Protein AF-A0A353V294-F1 (afdb_monomer_lite)

Radius of gyration: 37.89 Å; chains: 1; bounding box: 55×36×114 Å

Sequence (124 aa):
MTTTVVLALALLAAVLAGRPGAAEAGGVRIVIGGPPFAGRPHHVVRPHPGRVIVVPRPVYLAPRRCLAPGAWTYQWVPQSQVAYAWVPAHYNTDALWVEGQYVPQVFQSGYWQPIWIEGRWVDC

pLDDT: mean 76.83, std 20.57, range [37.56, 98.0]

Structure (mmCIF, N/CA/C/O backbone):
data_AF-A0A353V294-F1
#
_entry.id   AF-A0A353V294-F1
#
loop_
_atom_site.group_PDB
_atom_site.id
_atom_site.type_symbol
_atom_site.label_atom_id
_atom_site.label_alt_id
_atom_site.label_comp_id
_atom_site.label_asym_id
_atom_site.label_entity_id
_atom_site.label_seq_id
_atom_site.pdbx_PDB_ins_code
_atom_site.Cartn_x
_atom_site.Cartn_y
_atom_site.Cartn_z
_atom_site.occupancy
_atom_site.B_iso_or_equiv
_atom_site.auth_seq_id
_atom_site.auth_comp_id
_atom_site.auth_asym_id
_atom_site.auth_atom_id
_atom_site.pdbx_PDB_model_num
ATOM 1 N N . MET A 1 1 ? -20.824 14.327 -1.880 1.00 52.75 1 MET A N 1
ATOM 2 C CA . MET A 1 1 ? -20.822 12.881 -2.212 1.00 52.75 1 MET A CA 1
ATOM 3 C C . MET A 1 1 ? -21.124 12.596 -3.683 1.00 52.75 1 MET A C 1
ATOM 5 O O . MET A 1 1 ? -20.588 11.636 -4.209 1.00 52.75 1 MET A O 1
ATOM 9 N N . THR A 1 2 ? -21.929 13.406 -4.376 1.00 55.38 2 THR A N 1
ATOM 10 C CA . THR A 1 2 ? -22.280 13.195 -5.796 1.00 55.38 2 THR A CA 1
ATOM 11 C C . THR A 1 2 ? -21.145 13.520 -6.774 1.00 55.38 2 THR A C 1
ATOM 13 O O . THR A 1 2 ? -20.934 12.797 -7.740 1.00 55.38 2 THR A O 1
ATOM 16 N N . THR A 1 3 ? -20.352 14.557 -6.504 1.00 58.31 3 THR A N 1
ATOM 17 C CA . THR A 1 3 ? -19.253 15.011 -7.378 1.00 58.31 3 THR A CA 1
ATOM 18 C C . THR A 1 3 ? -18.094 14.021 -7.484 1.00 58.31 3 THR A C 1
ATOM 20 O O . THR A 1 3 ? -17.535 13.835 -8.561 1.00 58.31 3 THR A O 1
ATOM 23 N N . THR A 1 4 ? -17.760 13.333 -6.393 1.00 64.25 4 THR A N 1
ATOM 24 C CA . THR A 1 4 ? -16.683 12.332 -6.357 1.00 64.25 4 THR A CA 1
ATOM 25 C C . THR A 1 4 ? -17.035 11.071 -7.144 1.00 64.25 4 THR A C 1
ATOM 27 O O . THR A 1 4 ? -16.173 10.490 -7.796 1.00 64.25 4 THR A O 1
ATOM 30 N N . VAL A 1 5 ? -18.312 10.678 -7.138 1.00 71.75 5 VAL A N 1
ATOM 31 C CA . VAL A 1 5 ? -18.804 9.511 -7.884 1.00 71.75 5 VAL A CA 1
ATOM 32 C C . VAL A 1 5 ? -18.797 9.781 -9.391 1.00 71.75 5 VAL A C 1
ATOM 34 O O . VAL A 1 5 ? -18.379 8.925 -10.168 1.00 71.75 5 VAL A O 1
ATOM 37 N N . VAL A 1 6 ? -19.175 10.994 -9.810 1.00 74.88 6 VAL A N 1
ATOM 38 C CA . VAL A 1 6 ? -19.149 11.400 -11.226 1.00 74.88 6 VAL A CA 1
ATOM 39 C C . VAL A 1 6 ? -17.721 11.420 -11.774 1.00 74.88 6 VAL A C 1
ATOM 41 O O . VAL A 1 6 ? -17.480 10.937 -12.880 1.00 74.88 6 VAL A O 1
ATOM 44 N N . LEU A 1 7 ? -16.759 11.915 -10.988 1.00 73.56 7 LEU A N 1
ATOM 45 C CA . LEU A 1 7 ? -15.357 11.966 -11.406 1.00 73.56 7 LEU A CA 1
ATOM 46 C C . LEU A 1 7 ? -14.757 10.560 -11.582 1.00 73.56 7 LEU A C 1
ATOM 48 O O . LEU A 1 7 ? -14.043 10.302 -12.550 1.00 73.56 7 LEU A O 1
ATOM 52 N N . ALA A 1 8 ? -15.088 9.640 -10.671 1.00 72.38 8 ALA A N 1
ATOM 53 C CA . ALA A 1 8 ? -14.640 8.252 -10.737 1.00 72.38 8 ALA A CA 1
ATOM 54 C C . ALA A 1 8 ? -15.210 7.518 -11.966 1.00 72.38 8 ALA A C 1
ATOM 56 O O . ALA A 1 8 ? -14.483 6.794 -12.645 1.00 72.38 8 ALA A O 1
ATOM 57 N N . LEU A 1 9 ? -16.483 7.755 -12.298 1.00 73.56 9 LEU A N 1
ATOM 58 C CA . LEU A 1 9 ? -17.125 7.199 -13.495 1.00 73.56 9 LEU A CA 1
ATOM 59 C C . LEU A 1 9 ? -16.520 7.746 -14.795 1.00 73.56 9 LEU A C 1
ATOM 61 O O . LEU A 1 9 ? -16.308 6.983 -15.737 1.00 73.56 9 LEU A O 1
ATOM 65 N N . ALA A 1 10 ? -16.196 9.041 -14.840 1.00 70.19 10 ALA A N 1
ATOM 66 C CA . ALA A 1 10 ? -15.571 9.658 -16.009 1.00 70.19 10 ALA A CA 1
ATOM 67 C C . ALA A 1 10 ? -14.168 9.088 -16.284 1.00 70.19 10 ALA A C 1
ATOM 69 O O . ALA A 1 10 ? -13.827 8.797 -17.432 1.00 70.19 10 ALA A O 1
ATOM 70 N N . LEU A 1 11 ? -13.377 8.863 -15.230 1.00 73.00 11 LEU A N 1
ATOM 71 C CA . LEU A 1 11 ? -12.053 8.246 -15.343 1.00 73.00 11 LEU A CA 1
ATOM 72 C C . LEU A 1 11 ? -12.137 6.782 -15.791 1.00 73.00 11 LEU A C 1
ATOM 74 O O . LEU A 1 11 ? -11.356 6.356 -16.641 1.00 73.00 11 LEU A O 1
ATOM 78 N N . LEU A 1 12 ? -13.116 6.025 -15.287 1.00 70.19 12 LEU A N 1
ATOM 79 C CA . LEU A 1 12 ? -13.328 4.635 -15.695 1.00 70.19 12 LEU A CA 1
ATOM 80 C C . LEU A 1 12 ? -13.717 4.528 -17.181 1.00 70.19 12 LEU A C 1
ATOM 82 O O . LEU A 1 12 ? -13.220 3.655 -17.894 1.00 70.19 12 LEU A O 1
ATOM 86 N N . ALA A 1 13 ? -14.557 5.445 -17.670 1.00 69.06 13 ALA A N 1
ATOM 87 C CA . ALA A 1 13 ? -14.957 5.497 -19.076 1.00 69.06 13 ALA A CA 1
ATOM 88 C C . ALA A 1 13 ? -13.778 5.828 -20.010 1.00 69.06 13 ALA A C 1
ATOM 90 O O . ALA A 1 13 ? -13.648 5.224 -21.076 1.00 69.06 13 ALA A O 1
ATOM 91 N N . ALA A 1 14 ? -12.882 6.729 -19.593 1.00 63.66 14 ALA A N 1
ATOM 92 C CA . ALA A 1 14 ? -11.694 7.086 -20.368 1.00 63.66 14 ALA A CA 1
ATOM 93 C C . ALA A 1 14 ? -10.710 5.909 -20.514 1.00 63.66 14 ALA A C 1
ATOM 95 O O . ALA A 1 14 ? -10.133 5.714 -21.583 1.00 63.66 14 ALA A O 1
ATOM 96 N N . VAL A 1 15 ? -10.566 5.082 -19.473 1.00 64.12 15 VAL A N 1
ATOM 97 C CA . VAL A 1 15 ? -9.703 3.888 -19.506 1.00 64.12 15 VAL A CA 1
ATOM 98 C C . VAL A 1 15 ? -10.280 2.796 -20.415 1.00 64.12 15 VAL A C 1
ATOM 100 O O . VAL A 1 15 ? -9.532 2.105 -21.102 1.00 64.12 15 VAL A O 1
ATOM 103 N N . LEU A 1 16 ? -11.607 2.662 -20.479 1.00 60.28 16 LEU A N 1
ATOM 104 C CA . LEU A 1 16 ? -12.272 1.658 -21.320 1.00 60.28 16 LEU A CA 1
ATOM 105 C C . LEU A 1 16 ? -12.283 2.020 -22.816 1.00 60.28 16 LEU A C 1
ATOM 107 O O . LEU A 1 16 ? -12.325 1.119 -23.656 1.00 60.28 16 LEU A O 1
ATOM 111 N N . ALA A 1 17 ? -12.218 3.310 -23.157 1.00 59.16 17 ALA A N 1
ATOM 112 C CA . ALA A 1 17 ? -12.183 3.784 -24.542 1.00 59.16 17 ALA A CA 1
ATOM 113 C C . ALA A 1 17 ? -10.804 3.616 -25.217 1.00 59.16 17 ALA A C 1
ATOM 115 O O . ALA A 1 17 ? -10.709 3.614 -26.444 1.00 59.16 17 ALA A O 1
ATOM 116 N N . GLY A 1 18 ? -9.735 3.440 -24.436 1.00 49.03 18 GLY A N 1
ATOM 117 C CA . GLY A 1 18 ? -8.373 3.246 -24.934 1.00 49.03 18 GLY A CA 1
ATOM 118 C C . GLY A 1 18 ? -8.069 1.793 -25.307 1.00 49.03 18 GLY A C 1
ATOM 119 O O . GLY A 1 18 ? -7.260 1.150 -24.643 1.00 49.03 18 GLY A O 1
ATOM 120 N N . ARG A 1 19 ? -8.695 1.251 -26.359 1.00 49.53 19 ARG A N 1
ATOM 121 C CA . ARG A 1 19 ? -8.285 -0.041 -26.949 1.00 49.53 19 ARG A CA 1
ATOM 122 C C . ARG A 1 19 ? -7.419 0.190 -28.199 1.00 49.53 19 ARG A C 1
ATOM 124 O O . ARG A 1 19 ? -7.841 0.951 -29.067 1.00 49.53 19 ARG A O 1
ATOM 131 N N . PRO A 1 20 ? -6.246 -0.459 -28.338 1.00 45.69 20 PRO A N 1
ATOM 132 C CA . PRO A 1 20 ? -5.456 -0.383 -29.564 1.00 45.69 20 PRO A CA 1
ATOM 133 C C . PRO A 1 20 ? -6.183 -1.113 -30.705 1.00 45.69 20 PRO A C 1
ATOM 135 O O . PRO A 1 20 ? -6.673 -2.229 -30.528 1.00 45.69 20 PRO A O 1
ATOM 138 N N . GLY A 1 21 ? -6.285 -0.457 -31.863 1.00 48.62 21 GLY A N 1
ATOM 139 C CA . GLY A 1 21 ? -6.925 -1.000 -33.063 1.00 48.62 21 GLY A CA 1
ATOM 140 C C . GLY A 1 21 ? -6.195 -2.230 -33.612 1.00 48.62 21 GLY A C 1
ATOM 141 O O . GLY A 1 21 ? -4.974 -2.339 -33.514 1.00 48.62 21 GLY A O 1
ATOM 142 N N . ALA A 1 22 ? -6.958 -3.164 -34.181 1.00 48.25 22 ALA A N 1
ATOM 143 C CA . ALA A 1 22 ? -6.436 -4.383 -34.789 1.00 48.25 22 ALA A CA 1
ATOM 144 C C . ALA A 1 22 ? -5.578 -4.060 -36.026 1.00 48.25 22 ALA A C 1
ATOM 146 O O . ALA A 1 22 ? -5.999 -3.307 -36.901 1.00 48.25 22 ALA A O 1
ATOM 147 N N . ALA A 1 23 ? -4.379 -4.642 -36.099 1.00 48.22 23 ALA A N 1
ATOM 148 C CA . ALA A 1 23 ? -3.497 -4.524 -37.253 1.00 48.22 23 ALA A CA 1
ATOM 149 C C . ALA A 1 23 ? -4.013 -5.397 -38.410 1.00 48.22 23 ALA A C 1
ATOM 151 O O . ALA A 1 23 ? -4.157 -6.612 -38.274 1.00 48.22 23 ALA A O 1
ATOM 152 N N . GLU A 1 24 ? -4.293 -4.766 -39.547 1.00 47.56 24 GLU A N 1
ATOM 153 C CA . GLU A 1 24 ? -4.749 -5.409 -40.778 1.00 47.56 24 GLU A CA 1
ATOM 154 C C . GLU A 1 24 ? -3.558 -6.059 -41.507 1.00 47.56 24 GLU A C 1
ATOM 156 O O . GLU A 1 24 ? -2.586 -5.396 -41.874 1.00 47.56 24 GLU A O 1
ATOM 161 N N . ALA A 1 25 ? -3.605 -7.380 -41.702 1.00 43.34 25 ALA A N 1
ATOM 162 C CA . ALA A 1 25 ? -2.582 -8.129 -42.426 1.00 43.34 25 ALA A CA 1
ATOM 163 C C . ALA A 1 25 ? -2.862 -8.092 -43.940 1.00 43.34 25 ALA A C 1
ATOM 165 O O . ALA A 1 25 ? -3.543 -8.960 -44.485 1.00 43.34 25 ALA A O 1
ATOM 166 N N . GLY A 1 26 ? -2.325 -7.086 -44.632 1.00 45.50 26 GLY A N 1
ATOM 167 C CA . GLY A 1 26 ? -2.328 -7.019 -46.096 1.00 45.50 26 GLY A CA 1
ATOM 168 C C . GLY A 1 26 ? -1.383 -8.060 -46.706 1.00 45.50 26 GLY A C 1
ATOM 169 O O . GLY A 1 26 ? -0.176 -7.842 -46.791 1.00 45.50 26 GLY A O 1
ATOM 170 N N . GLY A 1 27 ? -1.918 -9.212 -47.117 1.00 37.56 27 GLY A N 1
ATOM 171 C CA . GLY A 1 27 ? -1.153 -10.283 -47.758 1.00 37.56 27 GLY A CA 1
ATOM 172 C C . GLY A 1 27 ? -0.723 -9.925 -49.185 1.00 37.56 27 GLY A C 1
ATOM 173 O O . GLY A 1 27 ? -1.553 -9.858 -50.088 1.00 37.56 27 GLY A O 1
ATOM 174 N N . VAL A 1 28 ? 0.581 -9.751 -49.417 1.00 51.16 28 VAL A N 1
ATOM 175 C CA . VAL A 1 28 ? 1.156 -9.623 -50.767 1.00 51.16 28 VAL A CA 1
ATOM 176 C C . VAL A 1 28 ? 1.604 -11.000 -51.262 1.00 51.16 28 VAL A C 1
ATOM 178 O O . VAL A 1 28 ? 2.477 -11.636 -50.673 1.00 51.16 28 VAL A O 1
ATOM 181 N N . ARG A 1 29 ? 1.012 -11.467 -52.367 1.00 40.03 29 ARG A N 1
ATOM 182 C CA . ARG A 1 29 ? 1.368 -12.730 -53.032 1.00 40.03 29 ARG A CA 1
ATOM 183 C C . ARG A 1 29 ? 2.520 -12.494 -54.012 1.00 40.03 29 ARG A C 1
ATOM 185 O O . ARG A 1 29 ? 2.338 -11.828 -55.027 1.00 40.03 29 ARG A O 1
ATOM 192 N N . ILE A 1 30 ? 3.692 -13.057 -53.727 1.00 50.75 30 ILE A N 1
ATOM 193 C CA . ILE A 1 30 ? 4.871 -12.975 -54.602 1.00 50.75 30 ILE A CA 1
ATOM 194 C C . ILE A 1 30 ? 4.873 -14.179 -55.554 1.00 50.75 30 ILE A C 1
ATOM 196 O O . ILE A 1 30 ? 4.849 -15.325 -55.109 1.00 50.75 30 ILE A O 1
ATOM 200 N N . VAL A 1 31 ? 4.906 -13.923 -56.865 1.00 48.12 31 VAL A N 1
ATOM 201 C CA . VAL A 1 31 ? 5.120 -14.944 -57.906 1.00 48.12 31 VAL A CA 1
ATOM 202 C C . VAL A 1 31 ? 6.600 -14.934 -58.285 1.00 48.12 31 VAL A C 1
ATOM 204 O O . VAL A 1 31 ? 7.112 -13.919 -58.750 1.00 48.12 31 VAL A O 1
ATOM 207 N N . ILE A 1 32 ? 7.290 -16.056 -58.080 1.00 46.88 32 ILE A N 1
ATOM 208 C CA . ILE A 1 32 ? 8.707 -16.223 -58.428 1.00 46.88 32 ILE A CA 1
ATOM 209 C C . ILE A 1 32 ? 8.782 -16.892 -59.805 1.00 46.88 32 ILE A C 1
ATOM 211 O O .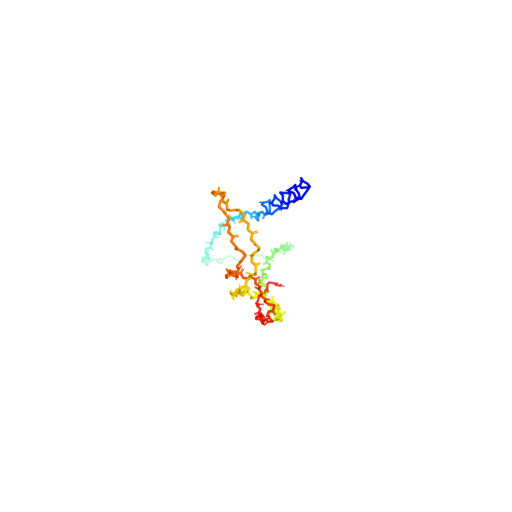 ILE A 1 32 ? 8.495 -18.080 -59.937 1.00 46.88 32 ILE A O 1
ATOM 215 N N . GLY A 1 33 ? 9.149 -16.131 -60.838 1.00 42.31 33 GLY A N 1
ATOM 216 C CA . GLY A 1 33 ? 9.503 -16.680 -62.148 1.00 42.31 33 GLY A CA 1
ATOM 217 C C . GLY A 1 33 ? 10.948 -17.185 -62.143 1.00 42.31 33 GLY A C 1
ATOM 218 O O . GLY A 1 33 ? 11.863 -16.409 -61.871 1.00 42.31 33 GLY A O 1
ATOM 219 N N . GLY A 1 34 ? 11.155 -18.478 -62.410 1.00 43.75 34 GLY A N 1
ATOM 220 C CA . GLY A 1 34 ? 12.485 -19.076 -62.592 1.00 43.75 34 GLY A CA 1
ATOM 221 C C . GLY A 1 34 ? 13.170 -18.630 -63.898 1.00 43.75 34 GLY A C 1
ATOM 222 O O . GLY A 1 34 ? 12.499 -18.101 -64.788 1.00 43.75 34 GLY A O 1
ATOM 223 N N . PRO A 1 35 ? 14.497 -18.816 -64.041 1.00 49.81 35 PRO A N 1
ATOM 224 C CA . PRO A 1 35 ? 15.250 -18.269 -65.168 1.00 49.81 35 PRO A CA 1
ATOM 225 C C . PRO A 1 35 ? 15.054 -19.110 -66.443 1.00 49.81 35 PRO A C 1
ATOM 227 O O . PRO A 1 35 ? 15.049 -20.340 -66.357 1.00 49.81 35 PRO A O 1
ATOM 230 N N . PRO A 1 36 ? 14.950 -18.500 -67.641 1.00 49.44 36 PRO A N 1
ATOM 231 C CA . PRO A 1 36 ? 14.987 -19.255 -68.883 1.00 49.44 36 PRO A CA 1
ATOM 232 C C . PRO A 1 36 ? 16.437 -19.552 -69.289 1.00 49.44 36 PRO A C 1
ATOM 234 O O . PRO A 1 36 ? 17.322 -18.696 -69.217 1.00 49.44 36 PRO A O 1
ATOM 237 N N . PHE A 1 37 ? 16.672 -20.785 -69.731 1.00 48.00 37 PHE A N 1
ATOM 238 C CA . PHE A 1 37 ? 17.925 -21.216 -70.340 1.00 48.00 37 PHE A CA 1
ATOM 239 C C . PHE A 1 37 ? 18.161 -20.549 -71.710 1.00 48.00 37 PHE A C 1
ATOM 241 O O . PHE A 1 37 ? 17.232 -20.291 -72.467 1.00 48.00 37 PHE A O 1
ATOM 248 N N . ALA A 1 38 ? 19.449 -20.302 -71.968 1.00 50.66 38 ALA A N 1
ATOM 249 C CA . ALA A 1 38 ? 20.179 -19.986 -73.200 1.00 50.66 38 ALA A CA 1
ATOM 250 C C . ALA A 1 38 ? 19.427 -19.740 -74.531 1.00 50.66 38 ALA A C 1
ATOM 252 O O . ALA A 1 38 ? 18.795 -20.623 -75.099 1.00 50.66 38 ALA A O 1
ATOM 253 N N . GLY A 1 39 ? 19.735 -18.587 -75.136 1.00 38.66 39 GLY A N 1
ATOM 254 C CA . GLY A 1 39 ? 19.642 -18.343 -76.577 1.00 38.66 39 GLY A CA 1
ATOM 255 C C . GLY A 1 39 ? 20.279 -16.997 -76.941 1.00 38.66 39 GLY A C 1
ATOM 256 O O . GLY A 1 39 ? 19.800 -15.956 -76.504 1.00 38.66 39 GLY A O 1
ATOM 257 N N . ARG A 1 40 ? 21.381 -16.995 -77.704 1.00 45.56 40 ARG A N 1
ATOM 258 C CA . ARG A 1 40 ? 21.971 -15.770 -78.283 1.00 45.56 40 ARG A CA 1
ATOM 259 C C . ARG A 1 40 ? 21.279 -15.436 -79.607 1.00 45.56 40 ARG A C 1
ATOM 261 O O . ARG A 1 40 ? 21.238 -16.299 -80.480 1.00 45.56 40 ARG A O 1
ATOM 268 N N . PRO A 1 41 ? 20.916 -14.163 -79.819 1.00 46.16 41 PRO A N 1
ATOM 269 C CA . PRO A 1 41 ? 21.056 -13.554 -81.137 1.00 46.16 41 PRO A CA 1
ATOM 270 C C . PRO A 1 41 ? 21.918 -12.284 -81.080 1.00 46.16 41 PRO A C 1
ATOM 272 O O . PRO A 1 41 ? 21.869 -11.498 -80.134 1.00 46.16 41 PRO A O 1
ATOM 275 N N . HIS A 1 42 ? 22.735 -12.095 -82.116 1.00 49.69 42 HIS A N 1
ATOM 276 C CA . HIS A 1 42 ? 23.546 -10.897 -82.317 1.00 49.69 42 HIS A CA 1
ATOM 277 C C . HIS A 1 42 ? 22.639 -9.690 -82.591 1.00 49.69 42 HIS A C 1
ATOM 279 O O . HIS A 1 42 ? 21.902 -9.684 -83.575 1.00 49.69 42 HIS A O 1
ATOM 285 N N . HIS A 1 43 ? 22.724 -8.652 -81.756 1.00 46.62 43 HIS A N 1
ATOM 286 C CA . HIS A 1 43 ? 22.038 -7.381 -81.981 1.00 46.62 43 HIS A CA 1
ATOM 287 C C . HIS A 1 43 ? 23.046 -6.259 -82.240 1.00 46.62 43 HIS A C 1
ATOM 289 O O . HIS A 1 43 ? 23.938 -5.995 -81.436 1.00 46.62 43 HIS A O 1
ATOM 295 N N . VAL A 1 44 ? 22.873 -5.592 -83.383 1.00 52.78 44 VAL A N 1
ATOM 296 C CA . VAL A 1 44 ? 23.521 -4.323 -83.728 1.00 52.78 44 VAL A CA 1
ATOM 297 C C . VAL A 1 44 ? 23.056 -3.264 -82.726 1.00 52.78 44 VAL A C 1
ATOM 299 O O . VAL A 1 44 ? 21.874 -2.924 -82.674 1.00 52.78 44 VAL A O 1
ATOM 302 N N . VAL A 1 45 ? 23.981 -2.751 -81.915 1.00 47.59 45 VAL A N 1
ATOM 303 C CA . VAL A 1 45 ? 23.693 -1.738 -80.894 1.00 47.59 45 VAL A CA 1
ATOM 304 C C . VAL A 1 45 ? 23.604 -0.368 -81.568 1.00 47.59 45 VAL A C 1
ATOM 306 O O . VAL A 1 45 ? 24.615 0.278 -81.826 1.00 47.59 45 VAL A O 1
ATOM 309 N N . ARG A 1 46 ? 22.383 0.097 -81.856 1.00 57.62 46 ARG A N 1
ATOM 310 C CA . ARG A 1 46 ? 22.128 1.540 -81.986 1.00 57.62 46 ARG A CA 1
ATOM 311 C C . ARG A 1 46 ? 22.068 2.128 -80.570 1.00 57.62 46 ARG A C 1
ATOM 313 O O . ARG A 1 46 ? 21.367 1.549 -79.737 1.00 57.62 46 ARG A O 1
ATOM 320 N N . PRO A 1 47 ? 22.742 3.252 -80.272 1.00 48.62 47 PRO A N 1
ATOM 321 C CA . PRO A 1 47 ? 22.675 3.854 -78.950 1.00 48.62 47 PRO A CA 1
ATOM 322 C C . PRO A 1 47 ? 21.305 4.517 -78.789 1.00 48.62 47 PRO A C 1
ATOM 324 O O . PRO A 1 47 ? 21.070 5.631 -79.246 1.00 48.62 47 PRO A O 1
ATOM 327 N N . HIS A 1 48 ? 20.367 3.796 -78.179 1.00 58.16 48 HIS A N 1
ATOM 328 C CA . HIS A 1 48 ? 19.173 4.409 -77.613 1.00 58.16 48 HIS A CA 1
ATOM 329 C C . HIS A 1 48 ? 19.596 5.184 -76.359 1.00 58.16 48 HIS A C 1
ATOM 331 O O . HIS A 1 48 ? 20.350 4.628 -75.554 1.00 58.16 48 HIS A O 1
ATOM 337 N N . PRO A 1 49 ? 19.128 6.427 -76.149 1.00 58.22 49 PRO A N 1
ATOM 338 C CA . PRO A 1 49 ? 19.340 7.1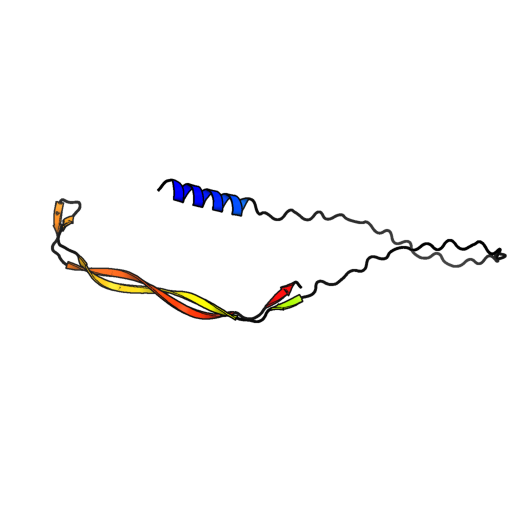13 -74.883 1.00 58.22 49 PRO A CA 1
ATOM 339 C C . PRO A 1 49 ? 18.655 6.287 -73.789 1.00 58.22 49 PRO A C 1
ATOM 341 O O . PRO A 1 49 ? 17.429 6.182 -73.734 1.00 58.22 49 PRO A O 1
ATOM 344 N N . GLY A 1 50 ? 19.469 5.608 -72.982 1.00 59.72 50 GLY A N 1
ATOM 345 C CA . GLY A 1 50 ? 19.007 4.684 -71.959 1.00 59.72 50 GLY A CA 1
ATOM 346 C C . GLY A 1 50 ? 18.132 5.417 -70.952 1.00 59.72 50 GLY A C 1
ATOM 347 O O . GLY A 1 50 ? 18.591 6.313 -70.247 1.00 59.72 50 GLY A O 1
ATOM 348 N N . ARG A 1 51 ? 16.857 5.037 -70.881 1.00 64.19 51 ARG A N 1
ATOM 349 C CA . ARG A 1 51 ? 15.950 5.502 -69.835 1.00 64.19 51 ARG A CA 1
ATOM 350 C C . ARG A 1 51 ? 16.422 4.909 -68.508 1.00 64.19 51 ARG A C 1
ATOM 352 O O . ARG A 1 51 ? 16.333 3.701 -68.306 1.00 64.19 51 ARG A O 1
ATOM 359 N N . VAL A 1 52 ? 16.925 5.751 -67.610 1.00 67.81 52 VAL A N 1
ATOM 360 C CA . VAL A 1 52 ? 17.289 5.344 -66.248 1.00 67.81 52 VAL A CA 1
ATOM 361 C C . VAL A 1 52 ? 16.001 5.165 -65.448 1.00 67.81 52 VAL A C 1
ATOM 363 O O . VAL A 1 52 ? 15.287 6.129 -65.180 1.00 67.81 52 VAL A O 1
ATOM 366 N N . ILE A 1 53 ? 15.675 3.922 -65.096 1.00 70.75 53 ILE A N 1
ATOM 367 C CA . ILE A 1 53 ? 14.544 3.600 -64.221 1.00 70.75 53 ILE A CA 1
ATOM 368 C C . ILE A 1 53 ? 15.093 3.469 -62.799 1.00 70.75 53 ILE A C 1
ATOM 370 O O . ILE A 1 53 ? 15.747 2.483 -62.468 1.00 70.75 53 ILE A O 1
ATOM 374 N N . VAL A 1 54 ? 14.837 4.472 -61.958 1.00 70.38 54 VAL A N 1
ATOM 375 C CA . VAL A 1 54 ? 15.162 4.417 -60.528 1.00 70.38 54 VAL A CA 1
ATOM 376 C C . VAL A 1 54 ? 14.014 3.715 -59.812 1.00 70.38 54 VAL A C 1
ATOM 378 O O . VAL A 1 54 ? 12.939 4.285 -59.646 1.00 70.38 54 VAL A O 1
ATOM 381 N N . VAL A 1 55 ? 14.230 2.463 -59.409 1.00 78.75 55 VAL A N 1
ATOM 382 C CA . VAL A 1 55 ? 13.276 1.719 -58.576 1.00 78.75 55 VAL A CA 1
ATOM 383 C C . VAL A 1 55 ? 13.680 1.901 -57.110 1.00 78.75 55 VAL A C 1
ATOM 385 O O . VAL A 1 55 ? 14.733 1.385 -56.720 1.00 78.75 55 VAL A O 1
ATOM 388 N N . PRO A 1 56 ? 12.898 2.616 -56.282 1.00 77.38 56 PRO A N 1
ATOM 389 C CA . PRO A 1 56 ? 13.183 2.706 -54.857 1.00 77.38 56 PRO A CA 1
ATOM 390 C C . PRO A 1 56 ? 13.056 1.318 -54.224 1.00 77.38 56 PRO A C 1
ATOM 392 O O . PRO A 1 56 ? 12.059 0.620 -54.413 1.00 77.38 56 PRO A O 1
ATOM 395 N N . ARG A 1 57 ? 14.084 0.903 -53.479 1.00 78.69 57 ARG A N 1
ATOM 396 C CA . ARG A 1 57 ? 14.042 -0.320 -52.673 1.00 78.69 57 ARG A CA 1
ATOM 397 C C . ARG A 1 57 ? 13.656 0.043 -51.241 1.00 78.69 57 ARG A C 1
ATOM 399 O O . ARG A 1 57 ? 14.283 0.944 -50.682 1.00 78.69 57 ARG A O 1
ATOM 406 N N . PRO A 1 58 ? 12.673 -0.640 -50.631 1.00 79.44 58 PRO A N 1
ATOM 407 C CA . PRO A 1 58 ? 12.400 -0.457 -49.216 1.00 79.44 58 PRO A CA 1
ATOM 408 C C . PRO A 1 58 ? 13.608 -0.928 -48.401 1.00 79.44 58 PRO A C 1
ATOM 410 O O . PRO A 1 58 ? 14.143 -2.015 -48.627 1.00 79.44 58 PRO A O 1
ATOM 413 N N . VAL A 1 59 ? 14.040 -0.095 -47.457 1.00 80.25 59 VAL A N 1
ATOM 414 C CA . VAL A 1 59 ? 15.045 -0.452 -46.453 1.00 80.25 59 VAL A CA 1
ATOM 415 C C . VAL A 1 59 ? 14.296 -0.817 -45.180 1.00 80.25 59 VAL A C 1
ATOM 417 O O . VAL A 1 59 ? 13.606 0.021 -44.605 1.00 80.25 59 VAL A O 1
ATOM 420 N N . TYR A 1 60 ? 14.423 -2.067 -44.744 1.00 77.38 60 TYR A N 1
ATOM 421 C CA . TYR A 1 60 ? 13.861 -2.522 -43.477 1.00 77.38 60 TYR A CA 1
ATOM 422 C C . TYR A 1 60 ? 14.881 -2.274 -42.369 1.00 77.38 60 TYR A C 1
ATOM 424 O O . TYR A 1 60 ? 15.974 -2.838 -42.384 1.00 77.38 60 TYR A O 1
ATOM 432 N N . LEU A 1 61 ? 14.529 -1.414 -41.417 1.00 79.19 61 LEU A N 1
ATOM 433 C CA . LEU A 1 61 ? 15.307 -1.220 -40.200 1.00 79.19 61 LEU A CA 1
ATOM 434 C C . LEU A 1 61 ? 14.835 -2.237 -39.161 1.00 79.19 61 LEU A C 1
ATOM 436 O O . LEU A 1 61 ? 13.635 -2.384 -38.932 1.00 79.19 61 LEU A O 1
ATOM 440 N N . ALA A 1 62 ? 15.776 -2.951 -38.544 1.00 79.88 62 ALA A N 1
ATOM 441 C CA . ALA A 1 62 ? 15.452 -3.794 -37.403 1.00 79.88 62 ALA A CA 1
ATOM 442 C C . ALA A 1 62 ? 15.005 -2.907 -36.224 1.00 79.88 62 ALA A C 1
ATOM 444 O O . ALA A 1 62 ? 15.609 -1.847 -36.021 1.00 79.88 62 ALA A O 1
ATOM 445 N N . PRO A 1 63 ? 13.996 -3.327 -35.437 1.00 79.00 63 PRO A N 1
ATOM 446 C CA . PRO A 1 63 ? 13.639 -2.639 -34.201 1.00 79.00 63 PRO A CA 1
ATOM 447 C C . PRO A 1 63 ? 14.876 -2.536 -33.312 1.00 79.00 63 PRO A C 1
ATOM 449 O O . PRO A 1 63 ? 15.547 -3.548 -33.072 1.00 79.00 63 PRO A O 1
ATOM 452 N N . ARG A 1 64 ? 15.208 -1.332 -32.845 1.00 85.69 64 ARG A N 1
ATOM 453 C CA . ARG A 1 64 ? 16.308 -1.172 -31.901 1.00 85.69 64 ARG A CA 1
ATOM 454 C C . ARG A 1 64 ? 15.769 -1.440 -30.503 1.00 85.69 64 ARG A C 1
ATOM 456 O O . ARG A 1 64 ? 14.651 -1.079 -30.155 1.00 85.69 64 ARG A O 1
ATOM 463 N N . ARG A 1 65 ? 16.575 -2.128 -29.699 1.00 91.75 65 ARG A N 1
ATOM 464 C CA . ARG A 1 65 ? 16.309 -2.288 -28.272 1.00 91.75 65 ARG A CA 1
ATOM 465 C C . ARG A 1 65 ? 17.442 -1.660 -27.493 1.00 91.75 65 ARG A C 1
ATOM 467 O O . ARG A 1 65 ? 18.611 -1.896 -27.796 1.00 91.75 65 ARG A O 1
ATOM 474 N N . CYS A 1 66 ? 17.082 -0.887 -26.484 1.00 91.50 66 CYS A N 1
ATOM 475 C CA . CYS A 1 66 ? 18.001 -0.235 -25.572 1.00 91.50 66 CYS A CA 1
ATOM 476 C C . CYS A 1 66 ? 17.834 -0.847 -24.181 1.00 91.50 66 CYS A C 1
ATOM 478 O O . CYS A 1 66 ? 16.724 -1.195 -23.774 1.00 91.50 66 CYS A O 1
ATOM 480 N N . LEU A 1 67 ? 18.935 -0.995 -23.444 1.00 94.69 67 LEU A N 1
ATOM 481 C CA . LEU A 1 67 ? 18.875 -1.424 -22.052 1.00 94.69 67 LEU A CA 1
ATOM 482 C C . LEU A 1 67 ? 18.445 -0.223 -21.204 1.00 94.69 67 LEU A C 1
ATOM 484 O O . LEU A 1 67 ? 19.214 0.725 -21.042 1.00 94.69 67 LEU A O 1
ATOM 488 N N . ALA A 1 68 ? 17.228 -0.259 -20.664 1.00 95.00 68 ALA A N 1
ATOM 489 C CA . ALA A 1 68 ? 16.818 0.681 -19.632 1.00 95.00 68 ALA A CA 1
ATOM 490 C C . ALA A 1 68 ? 17.487 0.277 -18.306 1.00 95.00 68 ALA A C 1
ATOM 492 O O . ALA A 1 68 ? 17.380 -0.894 -17.921 1.00 95.00 68 ALA A O 1
ATOM 493 N N . PRO A 1 69 ? 18.181 1.197 -17.611 1.00 95.62 69 PRO A N 1
ATOM 494 C CA . PRO A 1 69 ? 18.834 0.883 -16.348 1.00 95.62 69 PRO A CA 1
ATOM 495 C C . PRO A 1 69 ? 17.803 0.520 -15.274 1.00 95.62 69 PRO A C 1
ATOM 497 O O . PRO A 1 69 ? 16.669 0.999 -15.290 1.00 95.62 69 PRO A O 1
ATOM 500 N N . GLY A 1 70 ? 18.221 -0.330 -14.337 1.00 96.56 70 GLY A N 1
ATOM 501 C CA . GLY A 1 70 ? 17.439 -0.615 -13.138 1.00 96.56 70 GLY A CA 1
ATOM 502 C C . GLY A 1 70 ? 17.346 0.603 -12.222 1.00 96.56 70 GLY A C 1
ATOM 503 O O . GLY A 1 70 ? 18.154 1.533 -12.318 1.00 96.56 70 GLY A O 1
ATOM 504 N N . ALA A 1 71 ? 16.358 0.596 -11.334 1.00 96.81 71 ALA A N 1
ATOM 505 C CA . ALA A 1 71 ? 16.126 1.692 -10.405 1.00 96.81 71 ALA A CA 1
ATOM 506 C C . ALA A 1 71 ? 15.609 1.194 -9.055 1.00 96.81 71 ALA A C 1
ATOM 508 O O . ALA A 1 71 ? 14.937 0.165 -8.956 1.00 96.81 71 ALA A O 1
ATOM 509 N N . TRP A 1 72 ? 15.891 1.977 -8.016 1.00 97.88 72 TRP A N 1
ATOM 510 C CA . TRP A 1 72 ? 15.256 1.820 -6.714 1.00 97.88 72 TRP A CA 1
ATOM 511 C C . TRP A 1 72 ? 13.828 2.354 -6.755 1.00 97.88 72 TRP A C 1
ATOM 513 O O . TRP A 1 72 ? 13.570 3.436 -7.284 1.00 97.88 72 TRP A O 1
ATOM 523 N N . THR A 1 73 ? 12.910 1.615 -6.147 1.00 97.06 73 THR A N 1
ATOM 524 C CA . THR A 1 73 ? 11.555 2.086 -5.854 1.00 97.06 73 THR A CA 1
ATOM 525 C C . THR A 1 73 ? 11.131 1.621 -4.466 1.00 97.06 73 THR A C 1
ATOM 527 O O . THR A 1 73 ? 11.862 0.894 -3.796 1.00 97.06 73 THR A O 1
ATOM 530 N N . TYR A 1 74 ? 9.945 2.029 -4.030 1.00 97.81 74 TYR A N 1
ATOM 531 C CA . TYR A 1 74 ? 9.352 1.597 -2.775 1.00 97.81 74 TYR A CA 1
ATOM 532 C C . TYR A 1 74 ? 8.137 0.711 -3.036 1.00 97.81 74 TYR A C 1
ATOM 534 O O . TY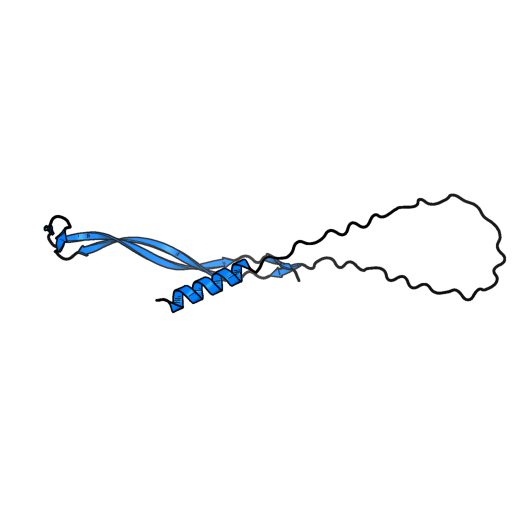R A 1 74 ? 7.282 1.033 -3.861 1.00 97.81 74 TYR A O 1
ATOM 542 N N . GLN A 1 75 ? 8.048 -0.392 -2.299 1.00 97.56 75 GLN A N 1
ATOM 543 C CA . GLN A 1 75 ? 6.893 -1.280 -2.283 1.00 97.56 75 GLN A CA 1
ATOM 544 C C . GLN A 1 75 ? 6.241 -1.252 -0.901 1.00 97.56 75 GLN A C 1
ATOM 546 O O . GLN A 1 75 ? 6.922 -1.326 0.122 1.00 97.56 75 GLN A O 1
ATOM 551 N N . TRP A 1 76 ? 4.913 -1.140 -0.872 1.00 96.94 76 TRP A N 1
ATOM 552 C CA . TRP A 1 76 ? 4.148 -1.225 0.367 1.00 96.94 76 TRP A CA 1
ATOM 553 C C . TRP A 1 76 ? 4.099 -2.673 0.845 1.00 96.94 76 TRP A C 1
ATOM 555 O O . TRP A 1 76 ? 3.672 -3.559 0.099 1.00 96.94 76 TRP A O 1
ATOM 565 N N . VAL A 1 77 ? 4.508 -2.903 2.090 1.00 97.00 77 VAL A N 1
ATOM 566 C CA . VAL A 1 77 ? 4.420 -4.206 2.748 1.00 97.00 77 VAL A CA 1
ATOM 567 C C . VAL A 1 77 ? 3.328 -4.125 3.814 1.00 97.00 77 VAL A C 1
ATOM 569 O O . VAL A 1 77 ? 3.528 -3.450 4.828 1.00 97.00 77 VAL A O 1
ATOM 572 N N . PRO A 1 78 ? 2.164 -4.769 3.604 1.00 96.25 78 PRO A N 1
ATOM 573 C CA . PRO A 1 78 ? 1.097 -4.765 4.591 1.00 96.25 78 PRO A CA 1
ATOM 574 C C . PRO A 1 78 ? 1.492 -5.602 5.810 1.00 96.25 78 PRO A C 1
ATOM 576 O O . PRO A 1 78 ? 2.096 -6.668 5.691 1.00 96.25 78 PRO A O 1
ATOM 579 N N . GLN A 1 79 ? 1.104 -5.129 6.987 1.00 94.88 79 GLN A N 1
ATOM 580 C CA . GLN A 1 79 ? 1.241 -5.829 8.256 1.00 94.88 79 GLN A CA 1
ATOM 581 C C . GLN A 1 79 ? -0.095 -5.821 8.994 1.00 94.88 79 GLN A C 1
ATOM 583 O O . GLN A 1 79 ? -0.882 -4.880 8.899 1.00 94.88 79 GLN A O 1
ATOM 588 N N . SER A 1 80 ? -0.354 -6.882 9.749 1.00 94.31 80 SER A N 1
ATOM 589 C CA . SER A 1 80 ? -1.508 -6.965 10.637 1.00 94.31 80 SER A CA 1
ATOM 590 C C . SER A 1 80 ? -1.049 -7.404 12.013 1.00 94.31 80 SER A C 1
ATOM 592 O O . SER A 1 80 ? -0.336 -8.400 12.132 1.00 94.31 80 SER A O 1
ATOM 594 N N . GLN A 1 81 ? -1.490 -6.694 13.041 1.00 93.50 81 GLN A N 1
ATOM 595 C CA . GLN A 1 81 ? -1.195 -7.024 14.429 1.00 93.50 81 GLN A CA 1
ATOM 596 C C . GLN A 1 81 ? -2.483 -7.067 15.241 1.00 93.50 81 GLN A C 1
ATOM 598 O O . GLN A 1 81 ? -3.404 -6.287 15.003 1.00 93.50 81 GLN A O 1
ATOM 603 N N . VAL A 1 82 ? -2.545 -7.989 16.198 1.00 95.38 82 VAL A N 1
ATOM 604 C CA . VAL A 1 82 ? -3.648 -8.058 17.156 1.00 95.38 82 VAL A CA 1
ATOM 605 C C . VAL A 1 82 ? -3.223 -7.318 18.411 1.00 95.38 82 VAL A C 1
ATOM 607 O O . VAL A 1 82 ? -2.210 -7.666 19.015 1.00 95.38 82 VAL A O 1
ATOM 610 N N . ALA A 1 83 ? -3.994 -6.312 18.807 1.00 93.50 83 ALA A N 1
ATOM 611 C CA . ALA A 1 83 ? -3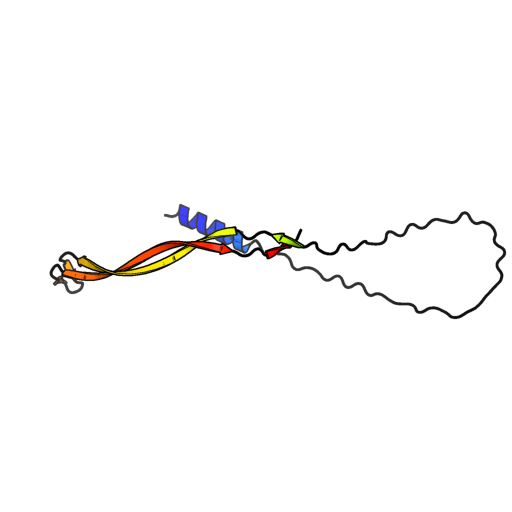.806 -5.633 20.082 1.00 93.50 83 ALA A CA 1
ATOM 612 C C . ALA A 1 83 ? -5.146 -5.497 20.803 1.00 93.50 83 ALA A C 1
ATOM 614 O O . ALA A 1 83 ? -6.205 -5.442 20.181 1.00 93.50 83 ALA A O 1
ATOM 615 N N . TYR A 1 84 ? -5.101 -5.471 22.130 1.00 96.00 84 TYR A N 1
ATOM 616 C CA . TYR A 1 84 ? -6.295 -5.282 22.941 1.00 96.00 84 TYR A CA 1
ATOM 617 C C . TYR A 1 84 ? -6.648 -3.800 22.989 1.00 96.00 84 TYR A C 1
ATOM 619 O O . TYR A 1 84 ? -5.824 -2.974 23.381 1.00 96.00 84 TYR A O 1
ATOM 627 N N . ALA A 1 85 ? -7.879 -3.472 22.608 1.00 95.44 85 ALA A N 1
ATOM 628 C CA . ALA A 1 85 ? -8.421 -2.125 22.700 1.00 95.44 85 ALA A CA 1
ATOM 629 C C . ALA A 1 85 ? -9.541 -2.090 23.740 1.00 95.44 85 ALA A C 1
ATOM 631 O O . ALA A 1 85 ? -10.320 -3.039 23.860 1.00 95.44 85 ALA A O 1
ATOM 632 N N . TRP A 1 86 ? -9.608 -0.996 24.497 1.00 96.56 86 TRP A N 1
ATOM 6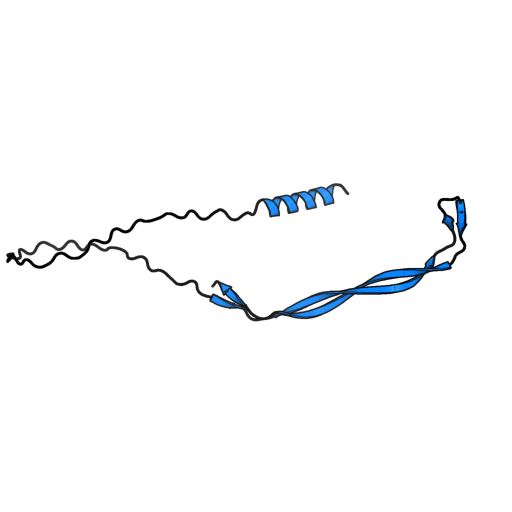33 C CA . TRP A 1 86 ? -10.701 -0.766 25.431 1.00 96.56 86 TRP A CA 1
ATOM 634 C C . TRP A 1 86 ? -11.984 -0.480 24.654 1.00 96.56 86 TRP A C 1
ATOM 636 O O . TRP A 1 86 ? -12.050 0.484 23.888 1.00 96.56 86 TRP A O 1
ATOM 646 N N . VAL A 1 87 ? -13.002 -1.307 24.867 1.00 96.38 87 VAL A N 1
ATOM 647 C CA . VAL A 1 87 ? -14.349 -1.076 24.352 1.00 96.38 87 VAL A CA 1
ATOM 648 C C . VAL A 1 87 ? -15.202 -0.561 25.513 1.00 96.38 87 VAL A C 1
ATOM 650 O O . VAL A 1 87 ? -15.326 -1.264 26.519 1.00 96.38 87 VAL A O 1
ATOM 653 N N . PRO A 1 88 ? -15.781 0.651 25.414 1.00 97.44 88 PRO A N 1
ATOM 654 C CA . PRO A 1 88 ? -16.681 1.166 26.438 1.00 97.44 88 PRO A CA 1
ATOM 655 C C . PRO A 1 88 ? -17.906 0.268 26.643 1.00 97.44 88 PRO A C 1
ATOM 657 O O . PRO A 1 88 ? -18.363 -0.417 25.722 1.00 97.44 88 PRO A O 1
ATOM 660 N N . ALA A 1 89 ? -18.461 0.319 27.853 1.00 97.38 89 ALA A N 1
ATOM 661 C CA . ALA A 1 89 ? -19.713 -0.353 28.163 1.00 97.38 89 ALA A CA 1
ATOM 662 C C . ALA A 1 89 ? -20.847 0.168 27.264 1.00 97.38 89 ALA A C 1
ATOM 664 O O . ALA A 1 89 ? -20.913 1.365 26.962 1.00 97.38 89 ALA A O 1
ATOM 665 N N . HIS A 1 90 ? -21.718 -0.727 26.810 1.00 96.75 90 HIS A N 1
ATOM 666 C CA . HIS A 1 90 ? -22.815 -0.398 25.901 1.00 96.75 90 HIS A CA 1
ATOM 667 C C . HIS A 1 90 ? -23.957 -1.412 26.025 1.00 96.75 90 HIS A C 1
ATOM 669 O O . HIS A 1 90 ? -23.783 -2.504 26.561 1.00 96.75 90 HIS A O 1
ATOM 675 N N . TYR A 1 91 ? -25.131 -1.057 25.501 1.00 97.56 91 TYR A N 1
ATOM 676 C CA . TYR A 1 91 ? -26.220 -2.013 25.307 1.00 97.56 91 TYR A CA 1
ATOM 677 C C . TYR A 1 91 ? -26.038 -2.743 23.977 1.00 97.56 91 TYR A C 1
ATOM 679 O O . TYR A 1 91 ? -25.794 -2.104 22.950 1.00 97.56 91 TYR A O 1
ATOM 687 N N . ASN A 1 92 ? -26.155 -4.069 23.990 1.00 95.31 92 ASN A N 1
ATOM 688 C CA . ASN A 1 92 ? -26.102 -4.872 22.771 1.00 95.31 92 ASN A CA 1
ATOM 689 C C . ASN A 1 92 ? -27.439 -4.822 21.997 1.00 95.31 92 ASN A C 1
ATOM 691 O O . ASN A 1 92 ? -28.399 -4.162 22.400 1.00 95.31 92 ASN A O 1
ATOM 695 N N . THR A 1 93 ? -27.514 -5.545 20.877 1.00 96.88 93 THR A N 1
ATOM 696 C CA . THR A 1 93 ? -28.728 -5.631 20.044 1.00 96.88 93 THR A CA 1
ATOM 697 C C . THR A 1 93 ? -29.927 -6.255 20.760 1.00 96.88 93 THR A C 1
ATOM 699 O O . THR A 1 93 ? -31.059 -5.992 20.370 1.00 96.88 93 THR A O 1
ATOM 702 N N . ASP A 1 94 ? -29.690 -7.027 21.822 1.00 97.62 94 ASP A N 1
ATOM 703 C CA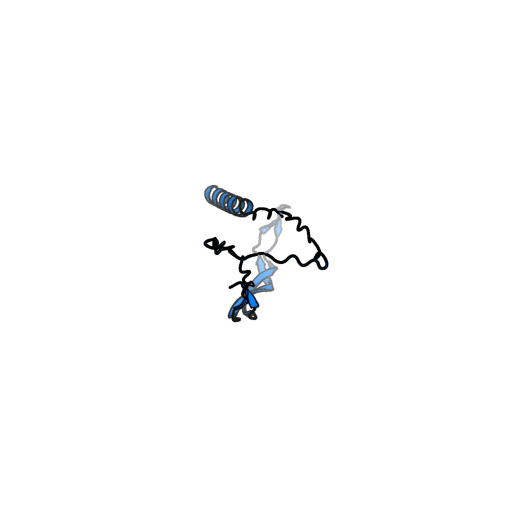 . ASP A 1 94 ? -30.720 -7.669 22.646 1.00 97.62 94 ASP A CA 1
ATOM 704 C C . ASP A 1 94 ? -31.131 -6.801 23.852 1.00 97.62 94 ASP A C 1
ATOM 706 O O . ASP A 1 94 ? -31.807 -7.276 24.763 1.00 97.62 94 ASP A O 1
ATOM 710 N N . ALA A 1 95 ? -30.708 -5.530 23.879 1.00 95.81 95 ALA A N 1
ATOM 711 C CA . ALA A 1 95 ? -30.905 -4.590 24.984 1.00 95.81 95 ALA A CA 1
ATOM 712 C C . ALA A 1 95 ? -30.316 -5.057 26.332 1.00 95.81 95 ALA A C 1
ATOM 714 O O . ALA A 1 95 ? -30.735 -4.597 27.397 1.00 95.81 95 ALA A O 1
ATOM 715 N N . LEU A 1 96 ? -29.310 -5.932 26.301 1.00 97.69 96 LEU A N 1
ATOM 716 C CA . LEU A 1 96 ? -28.556 -6.348 27.479 1.00 97.69 96 LEU A CA 1
ATOM 717 C C . LEU A 1 96 ? -27.358 -5.426 27.695 1.00 97.69 96 LEU A C 1
ATOM 719 O O . LEU A 1 96 ? -26.679 -5.027 26.746 1.00 97.69 96 LEU A O 1
ATOM 723 N N . TRP A 1 97 ? -27.101 -5.099 28.961 1.00 96.75 97 TRP A N 1
ATOM 724 C CA . TRP A 1 97 ? -25.934 -4.322 29.358 1.00 96.75 97 TRP A CA 1
ATOM 725 C C . TRP A 1 97 ? -24.663 -5.162 29.224 1.00 96.75 97 TRP A C 1
ATOM 727 O O . TRP A 1 97 ? -24.572 -6.258 29.782 1.00 96.75 97 TRP A O 1
ATOM 737 N N . VAL A 1 98 ? -23.683 -4.635 28.496 1.00 97.19 98 VAL A N 1
ATOM 738 C CA . VAL A 1 98 ? -22.356 -5.229 28.340 1.00 97.19 98 VAL A CA 1
ATOM 739 C C . VAL A 1 98 ? -21.342 -4.305 28.994 1.00 97.19 98 VAL A C 1
ATOM 741 O O . VAL A 1 98 ? -21.205 -3.145 28.603 1.00 97.19 98 VAL A O 1
ATOM 744 N N . GLU A 1 99 ? -20.620 -4.836 29.978 1.00 98.00 99 GLU A N 1
ATOM 745 C CA . GLU A 1 99 ? -19.576 -4.100 30.685 1.00 98.00 99 GLU A CA 1
ATOM 746 C C . GLU A 1 99 ? -18.399 -3.740 29.775 1.00 98.00 99 GLU A C 1
ATOM 748 O O . GLU A 1 99 ? -18.103 -4.413 28.782 1.00 98.00 99 GLU A O 1
ATOM 753 N N . GLY A 1 100 ? -17.705 -2.663 30.144 1.00 97.00 100 GLY A N 1
ATOM 754 C CA . GLY A 1 100 ? -16.492 -2.239 29.457 1.00 97.00 100 GLY A CA 1
ATOM 755 C C . GLY A 1 100 ? -15.405 -3.300 29.589 1.00 97.00 100 GLY A C 1
ATOM 756 O O . GLY A 1 100 ? -15.132 -3.792 30.685 1.00 97.00 100 GLY A O 1
ATOM 757 N N . GLN A 1 101 ? -14.782 -3.659 28.472 1.00 97.25 101 GLN A N 1
ATOM 758 C CA . GLN A 1 101 ? -13.789 -4.728 28.443 1.00 97.25 101 GLN A CA 1
ATOM 759 C C . GLN A 1 101 ? -12.721 -4.490 27.380 1.00 97.25 101 GLN A C 1
ATOM 761 O O . GLN A 1 101 ? -12.938 -3.816 26.371 1.00 97.25 101 GLN A O 1
ATOM 766 N N . TYR A 1 102 ? -11.551 -5.083 27.608 1.00 97.12 102 TYR A N 1
ATOM 767 C CA . TYR A 1 102 ? -10.506 -5.165 26.600 1.00 97.12 102 TYR A CA 1
ATOM 768 C C . TYR A 1 102 ? -10.823 -6.293 25.624 1.00 97.12 102 TYR A C 1
ATOM 770 O O . TYR A 1 102 ? -10.890 -7.458 26.012 1.00 97.12 102 TYR A O 1
ATOM 778 N N . VAL A 1 103 ? -10.974 -5.945 24.348 1.00 96.25 103 VAL A N 1
ATOM 779 C CA . VAL A 1 103 ? -11.273 -6.899 23.273 1.00 96.25 103 VAL A CA 1
ATOM 780 C C . VAL A 1 103 ? -10.104 -6.911 22.287 1.00 96.25 103 VAL A C 1
ATOM 782 O O . VAL A 1 103 ? -9.579 -5.839 21.965 1.00 96.25 103 VAL A O 1
ATOM 785 N N . PRO A 1 104 ? -9.665 -8.086 21.799 1.00 96.25 104 PRO A N 1
ATOM 786 C CA . PRO A 1 104 ? -8.651 -8.146 20.759 1.00 96.25 104 PRO A CA 1
ATOM 787 C C . PRO A 1 104 ? -9.193 -7.525 19.468 1.00 96.25 104 PRO A C 1
ATOM 789 O O . PRO A 1 104 ? -10.244 -7.917 18.963 1.00 96.25 104 PRO A O 1
ATOM 792 N N . GLN A 1 105 ? -8.456 -6.565 18.921 1.00 94.81 105 GLN A N 1
ATOM 793 C CA . GLN A 1 105 ? -8.738 -5.943 17.635 1.00 94.81 105 GLN A CA 1
ATOM 794 C C . GLN A 1 105 ? -7.577 -6.154 16.671 1.00 94.81 105 GLN A C 1
ATOM 796 O O . GLN A 1 105 ? -6.409 -6.168 17.061 1.00 94.81 105 GLN A O 1
ATOM 801 N N . VAL A 1 106 ? -7.918 -6.324 15.395 1.00 95.19 106 VAL A N 1
ATOM 802 C CA . VAL A 1 106 ? -6.944 -6.435 14.312 1.00 95.19 106 VAL A CA 1
ATOM 803 C C . VAL A 1 106 ? -6.648 -5.036 13.792 1.00 95.19 106 VAL A C 1
ATOM 805 O O . VAL A 1 106 ? -7.518 -4.376 13.228 1.00 95.19 106 VAL A O 1
ATOM 808 N N . PHE A 1 107 ? -5.402 -4.606 13.942 1.00 91.94 107 PHE A N 1
ATOM 809 C CA . PHE A 1 107 ? -4.897 -3.367 13.373 1.00 91.94 107 PHE A CA 1
ATOM 810 C C . PHE A 1 107 ? -4.143 -3.686 12.091 1.00 91.94 107 PHE A C 1
ATOM 812 O O . PHE A 1 107 ? -3.180 -4.455 12.102 1.00 91.94 107 PHE A O 1
ATOM 819 N N . GLN A 1 108 ? -4.590 -3.092 10.989 1.00 94.25 108 GLN A N 1
ATOM 820 C CA . GLN A 1 108 ? -3.904 -3.163 9.706 1.00 94.25 108 GLN A CA 1
ATOM 821 C C . GLN A 1 108 ? -3.003 -1.942 9.554 1.00 94.25 108 GLN A C 1
ATOM 823 O O . GLN A 1 108 ? -3.434 -0.802 9.725 1.00 94.25 108 GLN A O 1
ATOM 828 N N . SER A 1 109 ? -1.742 -2.192 9.246 1.00 93.88 109 SER A N 1
ATOM 829 C CA . SER A 1 109 ? -0.727 -1.176 9.007 1.00 93.88 109 SER A CA 1
ATOM 830 C C . SER A 1 109 ? 0.260 -1.697 7.959 1.00 93.88 109 SER A C 1
ATOM 832 O O . SER A 1 109 ? -0.063 -2.577 7.159 1.00 93.88 109 SER A O 1
ATOM 834 N N . GLY A 1 110 ? 1.455 -1.125 7.908 1.00 95.00 110 GLY A N 1
ATOM 835 C CA . GLY A 1 110 ? 2.521 -1.566 7.028 1.00 95.00 110 GLY A CA 1
ATOM 836 C C . GLY A 1 110 ? 3.639 -0.543 6.980 1.00 95.00 110 GLY A C 1
ATOM 837 O O . GLY A 1 110 ? 3.617 0.462 7.696 1.00 95.00 110 GLY A O 1
ATOM 838 N N . TYR A 1 111 ? 4.613 -0.801 6.121 1.00 96.19 111 TYR A N 1
ATOM 839 C CA . TYR A 1 111 ? 5.725 0.108 5.881 1.00 96.19 111 TYR A CA 1
ATOM 840 C C . TYR A 1 111 ? 6.141 0.070 4.410 1.00 96.19 111 TYR A C 1
ATOM 842 O O . TYR A 1 111 ? 5.874 -0.889 3.682 1.00 96.19 111 TYR A O 1
ATOM 850 N N . TRP A 1 112 ? 6.798 1.139 3.966 1.00 97.44 112 TRP A N 1
ATOM 851 C CA . TRP A 1 112 ? 7.409 1.203 2.644 1.00 97.44 112 TRP A CA 1
ATOM 852 C C . TRP A 1 112 ? 8.797 0.578 2.696 1.00 97.44 112 TRP A C 1
ATOM 854 O O . TRP A 1 112 ? 9.672 1.057 3.416 1.00 97.44 112 TRP A O 1
ATOM 864 N N . GLN A 1 113 ? 8.999 -0.482 1.921 1.00 97.81 113 GLN A N 1
ATOM 865 C CA . GLN A 1 113 ? 10.287 -1.147 1.789 1.00 97.81 113 GLN A CA 1
ATOM 866 C C . GLN A 1 113 ? 10.950 -0.745 0.465 1.00 97.81 113 GLN A C 1
ATOM 868 O O . GLN A 1 113 ? 10.295 -0.831 -0.578 1.00 97.81 113 GLN A O 1
ATOM 873 N N . PRO A 1 114 ? 12.229 -0.327 0.462 1.00 97.69 114 PRO A N 1
ATOM 874 C CA . PRO A 1 114 ? 12.956 -0.117 -0.780 1.00 97.69 114 PRO A CA 1
ATOM 875 C C . PRO A 1 114 ? 13.198 -1.459 -1.480 1.00 97.69 114 PRO A C 1
ATOM 877 O O . PRO A 1 114 ? 13.655 -2.423 -0.861 1.00 97.69 114 PRO A O 1
ATOM 880 N N . ILE A 1 115 ? 12.914 -1.510 -2.777 1.00 97.31 115 ILE A N 1
ATOM 881 C CA . ILE A 1 115 ? 13.173 -2.659 -3.644 1.00 97.31 115 ILE A CA 1
ATOM 882 C C . ILE A 1 115 ? 13.945 -2.215 -4.888 1.00 97.31 115 ILE A C 1
ATOM 884 O O . ILE A 1 115 ? 13.762 -1.105 -5.396 1.00 97.31 115 ILE A O 1
ATOM 888 N N . TRP A 1 116 ? 14.812 -3.094 -5.381 1.00 97.38 116 TRP A N 1
ATOM 889 C CA . TRP A 1 116 ? 15.520 -2.894 -6.639 1.00 97.38 116 TRP A CA 1
ATOM 890 C C . TRP A 1 116 ? 14.713 -3.502 -7.783 1.00 97.38 116 TRP A C 1
ATOM 892 O O . TRP A 1 116 ? 14.361 -4.680 -7.733 1.00 97.38 116 TRP A O 1
ATOM 902 N N . ILE A 1 117 ? 14.432 -2.710 -8.816 1.00 96.56 117 ILE A N 1
ATOM 903 C CA . ILE A 1 117 ? 13.877 -3.213 -10.072 1.00 96.56 117 ILE A CA 1
ATOM 904 C C . ILE A 1 117 ? 15.025 -3.353 -11.062 1.00 96.56 117 ILE A C 1
ATOM 906 O O . ILE A 1 117 ? 15.710 -2.377 -11.375 1.00 96.56 117 ILE A O 1
ATOM 910 N N . GLU A 1 118 ? 15.215 -4.569 -11.566 1.00 96.56 118 GLU A N 1
ATOM 911 C CA . GLU A 1 118 ? 16.219 -4.851 -12.585 1.00 96.56 118 GLU A CA 1
ATOM 912 C C . GLU A 1 118 ? 15.937 -4.085 -13.881 1.00 96.56 118 GLU A C 1
ATOM 914 O O . GLU A 1 118 ? 14.790 -3.856 -14.277 1.00 96.56 118 GLU A O 1
ATOM 919 N N . GLY A 1 119 ? 17.017 -3.689 -14.553 1.00 95.25 119 GLY A N 1
ATOM 920 C CA . GLY A 1 119 ? 16.925 -3.081 -15.871 1.00 95.25 119 GLY A CA 1
ATOM 921 C C . GLY A 1 119 ? 16.312 -4.047 -16.881 1.00 95.25 119 GLY A C 1
ATOM 922 O O . GLY A 1 119 ? 16.427 -5.266 -16.755 1.00 95.25 119 GLY A O 1
ATOM 923 N N . ARG A 1 120 ? 15.671 -3.504 -17.913 1.00 94.69 120 ARG A N 1
ATOM 924 C CA . ARG A 1 120 ? 15.044 -4.313 -18.964 1.00 94.69 120 ARG A CA 1
ATOM 925 C C . ARG A 1 120 ? 15.302 -3.731 -20.340 1.00 94.69 120 ARG A C 1
ATOM 927 O O . ARG A 1 120 ? 15.474 -2.525 -20.495 1.00 94.69 120 ARG A O 1
ATOM 934 N N . TRP A 1 121 ? 15.279 -4.592 -21.348 1.00 94.00 121 TRP A N 1
ATOM 935 C CA . TRP A 1 121 ? 15.306 -4.160 -22.740 1.00 94.00 121 TRP A CA 1
ATOM 936 C C . TRP A 1 121 ? 13.976 -3.504 -23.108 1.00 94.00 121 TRP A C 1
ATOM 938 O O . TRP A 1 121 ? 12.914 -4.095 -22.909 1.00 94.00 121 TRP A O 1
ATOM 948 N N . VAL A 1 122 ? 14.048 -2.289 -23.639 1.00 92.44 122 VAL A N 1
ATOM 949 C CA . VAL A 1 122 ? 12.906 -1.508 -24.127 1.00 92.44 122 VAL A CA 1
ATOM 950 C C . VAL A 1 122 ? 13.146 -1.102 -25.574 1.00 92.44 122 VAL A C 1
ATOM 952 O O . VAL A 1 122 ? 14.295 -1.056 -26.017 1.00 92.44 122 VAL A O 1
ATOM 955 N N . ASP A 1 123 ? 12.076 -0.818 -26.307 1.00 90.69 123 ASP A N 1
ATOM 956 C CA . ASP A 1 123 ? 12.191 -0.328 -27.678 1.00 90.69 123 ASP A CA 1
ATOM 957 C C . ASP A 1 123 ? 12.753 1.103 -27.707 1.00 90.69 123 ASP A C 1
ATOM 959 O O . ASP A 1 123 ? 12.438 1.937 -26.849 1.00 90.69 123 ASP A O 1
ATOM 963 N N . CYS A 1 124 ? 13.612 1.345 -28.694 1.00 82.88 124 CYS A N 1
ATOM 964 C CA . CYS A 1 124 ? 14.227 2.613 -29.074 1.00 82.88 124 CYS A CA 1
ATOM 965 C C . CYS A 1 124 ? 14.550 2.556 -30.590 1.00 82.88 124 CYS A C 1
ATOM 967 O O . CYS A 1 124 ? 15.322 3.412 -31.067 1.00 82.88 124 CYS A O 1
#

Secondary structure (DSSP, 8-state):
-HHHHHHHHHHHHHHHH-PPPPPP--------PPPPP------------------PPPPPPPPPEEEEPPEEEEEEEEEEEEEEEEEPPEE-TTS-EE--EEEEEEEEEEEEEEEEEPPEEEE-

Foldseek 3Di:
DVVVVVVVVVVVVVVVVPDDDDDDDDDDDDDDDDDDDDDDDDDDDDDDPDDDDDDDDDDDDDWDKDWAAKDKDWDWDKDKDWDWDWDCWDQDPVRDTDHIDTDIDIDIDTDIDIDIDGIDIDTD